Protein AF-A0AAE1REX8-F1 (afdb_monomer_lite)

Foldseek 3Di:
DDQLEPAPAPDQWDWDWFQDPVPRDIDTDTDGDALCVVVVSQVVSPPPHDYDYDYPDDPCCNVPVHHNDDDDPVNGHDCLLVVLLVVLVVDQDDDPVCVVVVQADPVRHGDPLSNQLNVDPDRSVVSSVVVVVVD

Organism: NCBI:txid243964

Secondary structure (DSSP, 8-state):
---------B-SEEEEEEE-TTT--EEEEEEEPPHHHHHHHHHHTTSSS-----BSS-HHHHHHSS-SSPPPGGGTS--HHHHHHHHHTT-----STGGGGTSB-TTSPBPHHHHHHTTSSS-HHHHHHHHHHT-

pLDDT: mean 77.67, std 11.05, range [42.94, 90.56]

InterPro domains:
  IPR027417 P-loop containing nucleoside triphosphate hydrolase [G3DSA:3.40.50.300] (10-68)
  IPR027417 P-loop containing nucleoside triphosphate hydrolase [SSF52540] (24-134)
  IPR048333 Helicase associated domain (HA2), winged-helix domain [PF04408] (99-122)

Sequence (135 aa):
MGLNMLLIQDFLRYVTLATLPRTGMESLLVAPISKASANQRAGRSGRTGPGKCFRLYTAYNYMNGLDYNTVPEIQRTNLANVVLSLKSLGIHDLLKLIFALSALNKLGELTKVGRRMAEFPLDPMLSKMIVASDK

Structure (mmCIF, N/CA/C/O backbone):
data_AF-A0AAE1REX8-F1
#
_entry.id   AF-A0AAE1REX8-F1
#
loop_
_atom_site.group_PDB
_atom_site.id
_atom_site.type_symbol
_atom_site.label_atom_id
_atom_site.label_alt_id
_atom_site.label_comp_id
_atom_site.label_asym_id
_atom_site.label_entity_id
_atom_site.label_seq_id
_atom_site.pdbx_PDB_ins_code
_atom_site.Cartn_x
_atom_site.Cartn_y
_atom_site.Cartn_z
_atom_site.occupancy
_atom_site.B_iso_or_equiv
_atom_site.auth_seq_id
_atom_site.auth_comp_id
_atom_site.auth_asym_id
_atom_site.auth_atom_id
_atom_site.pdbx_PDB_model_num
ATOM 1 N N . MET A 1 1 ? -2.404 2.754 -41.669 1.00 42.94 1 MET A N 1
ATOM 2 C CA . MET A 1 1 ? -1.709 1.841 -40.732 1.00 42.94 1 MET A CA 1
ATOM 3 C C . MET A 1 1 ? -1.221 2.662 -39.551 1.00 42.94 1 MET A C 1
ATOM 5 O O . MET A 1 1 ? -0.218 3.352 -39.673 1.00 42.94 1 MET A O 1
ATOM 9 N N . GLY A 1 2 ? -1.994 2.697 -38.464 1.00 49.28 2 GLY A N 1
ATOM 10 C CA . GLY A 1 2 ? -1.657 3.494 -37.286 1.00 49.28 2 GLY A CA 1
ATOM 11 C C . GLY A 1 2 ? -0.439 2.910 -36.578 1.00 49.28 2 GLY A C 1
ATOM 12 O O . GLY A 1 2 ? -0.461 1.755 -36.161 1.00 49.28 2 GLY A O 1
ATOM 13 N N . LEU A 1 3 ? 0.628 3.698 -36.462 1.00 46.81 3 LEU A N 1
ATOM 14 C CA . LEU A 1 3 ? 1.722 3.422 -35.538 1.00 46.81 3 LEU A CA 1
ATOM 15 C C . LEU A 1 3 ? 1.137 3.432 -34.120 1.00 46.81 3 LEU A C 1
ATOM 17 O O . LEU A 1 3 ? 0.935 4.495 -33.539 1.00 46.81 3 LEU A O 1
ATOM 21 N N . ASN A 1 4 ? 0.860 2.252 -33.564 1.00 52.62 4 ASN A N 1
ATOM 22 C CA . ASN A 1 4 ? 0.530 2.078 -32.149 1.00 52.62 4 ASN A CA 1
ATOM 23 C C . ASN A 1 4 ? 1.810 2.282 -31.322 1.00 52.62 4 ASN A C 1
ATOM 25 O O . ASN A 1 4 ? 2.400 1.347 -30.786 1.00 52.62 4 ASN A O 1
ATOM 29 N N . MET A 1 5 ? 2.308 3.516 -31.296 1.00 50.62 5 MET A N 1
ATOM 30 C CA . MET A 1 5 ? 3.457 3.910 -30.499 1.00 50.62 5 MET A CA 1
ATOM 31 C C . MET A 1 5 ? 2.949 4.315 -29.122 1.00 50.62 5 MET A C 1
ATOM 33 O O . MET A 1 5 ? 2.509 5.444 -28.916 1.00 50.62 5 MET A O 1
ATOM 37 N N . LEU A 1 6 ? 3.005 3.392 -28.164 1.00 53.75 6 LEU A N 1
ATOM 38 C CA . LEU A 1 6 ? 2.817 3.757 -26.769 1.00 53.75 6 LEU A CA 1
ATOM 39 C C . LEU A 1 6 ? 4.113 4.426 -26.292 1.00 53.75 6 LEU A C 1
ATOM 41 O O . LEU A 1 6 ? 5.063 3.765 -25.871 1.00 53.75 6 LEU A O 1
ATOM 45 N N . LEU A 1 7 ? 4.168 5.752 -26.412 1.00 47.62 7 LEU A N 1
ATOM 46 C CA . LEU A 1 7 ? 5.223 6.578 -25.833 1.00 47.62 7 LEU A CA 1
ATOM 47 C C . LEU A 1 7 ? 4.987 6.622 -24.317 1.00 47.62 7 LEU A C 1
ATOM 49 O O . LEU A 1 7 ? 4.528 7.616 -23.763 1.00 47.62 7 LEU A O 1
ATOM 53 N N . ILE A 1 8 ? 5.227 5.498 -23.634 1.00 51.62 8 ILE A N 1
ATOM 54 C CA . ILE A 1 8 ? 5.321 5.519 -22.181 1.00 51.62 8 ILE A CA 1
ATOM 55 C C . ILE A 1 8 ? 6.648 6.192 -21.890 1.00 51.62 8 ILE A C 1
ATOM 57 O O . ILE A 1 8 ? 7.709 5.579 -21.968 1.00 51.62 8 ILE A O 1
ATOM 61 N N . GLN A 1 9 ? 6.584 7.479 -21.587 1.00 51.06 9 GLN A N 1
ATOM 62 C CA . GLN A 1 9 ? 7.665 8.168 -20.921 1.00 51.06 9 GLN A CA 1
ATOM 63 C C . GLN A 1 9 ? 7.760 7.554 -19.520 1.00 51.06 9 GLN A C 1
ATOM 65 O O . GLN A 1 9 ? 7.140 8.035 -18.575 1.00 51.06 9 GLN A O 1
ATOM 70 N N . ASP A 1 10 ? 8.432 6.402 -19.417 1.00 55.06 10 ASP A N 1
ATOM 71 C CA . ASP A 1 10 ? 8.627 5.672 -18.168 1.00 55.06 10 ASP A CA 1
ATOM 72 C C . ASP A 1 10 ? 9.566 6.498 -17.289 1.00 55.06 10 ASP A C 1
ATOM 74 O O . ASP A 1 10 ? 10.769 6.249 -17.189 1.00 55.06 10 ASP A O 1
ATOM 78 N N . PHE A 1 11 ? 9.003 7.520 -16.647 1.00 58.00 11 PHE A N 1
ATOM 79 C CA . PHE A 1 11 ? 9.592 8.069 -15.448 1.00 58.00 11 PHE A CA 1
ATOM 80 C C . PHE A 1 11 ? 9.755 6.899 -14.482 1.00 58.00 11 PHE A C 1
ATOM 82 O O . PHE A 1 11 ? 8.803 6.166 -14.206 1.00 58.00 11 PHE A O 1
ATOM 89 N N . LEU A 1 12 ? 10.971 6.732 -13.957 1.00 61.44 12 LEU A N 1
ATOM 90 C CA . LEU A 1 12 ? 11.332 5.689 -12.989 1.00 61.44 12 LEU A CA 1
ATOM 91 C C . LEU A 1 12 ? 10.465 5.703 -11.729 1.00 61.44 12 LEU A C 1
ATOM 93 O O . LEU A 1 12 ? 10.645 4.860 -10.870 1.00 61.44 12 LEU A O 1
ATOM 97 N N . ARG A 1 13 ? 9.573 6.675 -11.584 1.00 71.38 13 ARG A N 1
ATOM 98 C CA . ARG A 1 13 ? 8.885 7.034 -10.366 1.00 71.38 13 ARG A CA 1
ATOM 99 C C . ARG A 1 13 ? 7.404 6.689 -10.498 1.00 71.38 13 ARG A C 1
ATOM 101 O O . ARG A 1 13 ? 6.755 7.108 -11.453 1.00 71.38 13 ARG A O 1
ATOM 108 N N . TYR A 1 14 ? 6.870 5.941 -9.540 1.00 74.06 14 TYR A N 1
ATOM 109 C CA . TYR A 1 14 ? 5.430 5.806 -9.333 1.00 74.06 14 TYR A CA 1
ATOM 110 C C . TYR A 1 14 ? 5.048 6.441 -7.999 1.00 74.06 14 TYR A C 1
ATOM 112 O O . TYR A 1 14 ? 5.853 6.490 -7.065 1.00 74.06 14 TYR A O 1
ATOM 120 N N . VAL A 1 15 ? 3.825 6.960 -7.931 1.00 77.31 15 VAL A N 1
ATOM 121 C CA . VAL A 1 15 ? 3.251 7.439 -6.675 1.00 77.31 15 VAL A CA 1
ATOM 122 C C . VAL A 1 15 ? 2.738 6.220 -5.920 1.00 77.31 15 VAL A C 1
ATOM 124 O O . VAL A 1 15 ? 1.941 5.451 -6.457 1.00 77.31 15 VAL A O 1
ATOM 127 N N . THR A 1 16 ? 3.221 6.028 -4.698 1.00 76.38 16 THR A N 1
ATOM 128 C CA . THR A 1 16 ? 2.779 4.962 -3.799 1.00 76.38 16 THR A CA 1
ATOM 129 C C . THR A 1 16 ? 2.322 5.550 -2.480 1.00 76.38 16 THR A C 1
ATOM 131 O O . THR A 1 16 ? 2.910 6.510 -1.984 1.00 76.38 16 THR A O 1
ATOM 134 N N . LEU A 1 17 ? 1.307 4.933 -1.884 1.00 80.50 17 LEU A N 1
ATOM 135 C CA . LEU A 1 17 ? 0.996 5.145 -0.479 1.00 80.50 17 LEU A CA 1
ATOM 136 C C . LEU A 1 17 ? 2.012 4.389 0.380 1.00 80.50 17 LEU A C 1
ATOM 138 O O . LEU A 1 17 ? 2.377 3.248 0.068 1.00 80.50 17 LEU A O 1
ATOM 142 N N . ALA A 1 18 ? 2.488 5.051 1.429 1.00 80.56 18 ALA A N 1
ATOM 143 C CA . ALA A 1 18 ? 3.342 4.467 2.449 1.00 80.56 18 ALA A CA 1
ATOM 144 C C . ALA A 1 18 ? 2.980 5.037 3.825 1.00 80.56 18 ALA A C 1
ATOM 146 O O . ALA A 1 18 ? 2.861 6.253 3.994 1.00 80.56 18 ALA A O 1
ATOM 147 N N . THR A 1 19 ? 2.829 4.162 4.815 1.00 77.62 19 THR A N 1
ATOM 148 C CA . THR A 1 19 ? 2.611 4.542 6.212 1.00 77.62 19 THR A CA 1
ATOM 149 C C . THR A 1 19 ? 3.943 4.824 6.902 1.00 77.62 19 THR A C 1
ATOM 151 O O . THR A 1 19 ? 4.855 3.995 6.888 1.00 77.62 19 THR A O 1
ATOM 154 N N . LEU A 1 20 ? 4.067 5.982 7.553 1.00 78.19 20 LEU A N 1
ATOM 155 C CA . LEU A 1 20 ? 5.226 6.275 8.394 1.00 78.19 20 LEU A CA 1
ATOM 156 C C . LEU A 1 20 ? 5.126 5.465 9.699 1.00 78.19 20 LEU A C 1
ATOM 158 O O . LEU A 1 20 ? 4.186 5.679 10.464 1.00 78.19 20 LEU A O 1
ATOM 162 N N . PRO A 1 21 ? 6.105 4.605 10.042 1.00 71.50 21 PRO A N 1
ATOM 163 C CA . PRO A 1 21 ? 6.018 3.737 11.223 1.00 71.50 21 PRO A CA 1
ATOM 164 C C . PRO A 1 21 ? 6.015 4.516 12.545 1.00 71.50 21 PRO A C 1
ATOM 166 O O . PRO A 1 21 ? 5.572 4.010 13.569 1.00 71.50 21 PRO A O 1
ATOM 169 N N . ARG A 1 22 ? 6.515 5.758 12.529 1.00 74.31 22 ARG A N 1
ATOM 170 C CA . ARG A 1 22 ? 6.600 6.633 13.707 1.00 74.31 22 ARG A CA 1
ATOM 171 C C . ARG A 1 22 ? 5.287 7.347 14.016 1.00 74.31 22 ARG A C 1
ATOM 173 O O . ARG A 1 22 ? 5.003 7.573 15.184 1.00 74.31 22 ARG A O 1
ATOM 180 N N . THR A 1 23 ? 4.522 7.725 12.994 1.00 73.69 23 THR A N 1
ATOM 181 C CA . THR A 1 23 ? 3.290 8.519 13.153 1.00 73.69 23 THR A CA 1
ATOM 182 C C . THR A 1 23 ? 2.027 7.729 12.827 1.00 73.69 23 THR A C 1
ATOM 184 O O . THR A 1 23 ? 0.937 8.185 13.148 1.00 73.69 23 THR A O 1
ATOM 187 N N . GLY A 1 24 ? 2.147 6.563 12.182 1.00 72.19 24 GLY A N 1
ATOM 188 C CA . GLY A 1 24 ? 1.008 5.784 11.691 1.00 72.19 24 GLY A CA 1
ATOM 189 C C . GLY A 1 24 ? 0.229 6.476 10.568 1.00 72.19 24 GLY A C 1
ATOM 190 O O . GLY A 1 24 ? -0.833 5.997 10.186 1.00 72.19 24 GLY A O 1
ATOM 191 N N . MET A 1 25 ? 0.736 7.598 10.047 1.00 76.69 25 MET A N 1
ATOM 192 C CA . MET A 1 25 ? 0.072 8.382 9.009 1.00 76.69 25 MET A CA 1
ATOM 193 C C . MET A 1 25 ? 0.483 7.898 7.624 1.00 76.69 25 MET A C 1
ATOM 195 O O . MET A 1 25 ? 1.653 7.586 7.384 1.00 76.69 25 MET A O 1
ATOM 199 N N . GLU A 1 26 ? -0.480 7.873 6.709 1.00 79.75 26 GLU A N 1
ATOM 200 C CA . GLU A 1 26 ? -0.251 7.563 5.303 1.00 79.75 26 GLU A CA 1
ATOM 201 C C . GLU A 1 26 ? 0.207 8.811 4.549 1.00 79.75 26 GLU A C 1
ATOM 203 O O . GLU A 1 26 ? -0.337 9.901 4.724 1.00 79.75 26 GLU A O 1
ATOM 208 N N . SER A 1 27 ? 1.226 8.652 3.709 1.00 83.75 27 SER A N 1
ATOM 209 C CA . SER A 1 27 ? 1.738 9.710 2.847 1.00 83.75 27 SER A CA 1
ATOM 210 C C . SER A 1 27 ? 1.955 9.189 1.431 1.00 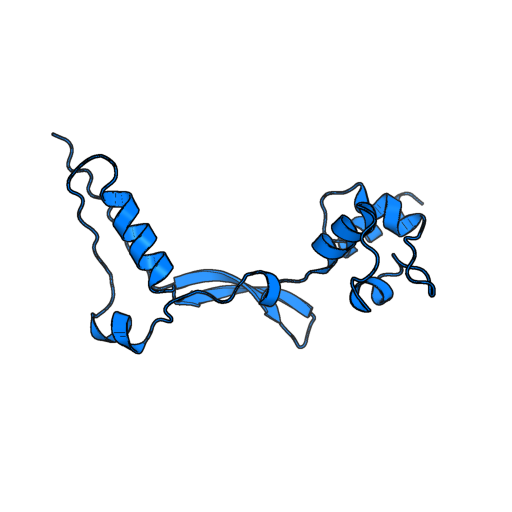83.75 27 SER A C 1
ATOM 212 O O . SER A 1 27 ? 2.305 8.025 1.219 1.00 83.75 27 SER A O 1
ATOM 214 N N . LEU A 1 28 ? 1.743 10.070 0.456 1.00 84.56 28 LEU A N 1
ATOM 215 C CA . LEU A 1 28 ? 2.016 9.806 -0.950 1.00 84.56 28 LEU A CA 1
ATOM 216 C C . LEU A 1 28 ? 3.499 10.063 -1.209 1.00 84.56 28 LEU A C 1
ATOM 218 O O . LEU A 1 28 ? 3.956 11.206 -1.221 1.00 84.56 28 LEU A O 1
ATOM 222 N N . LEU A 1 29 ? 4.252 8.988 -1.421 1.00 84.25 29 LEU A N 1
ATOM 223 C CA . LEU A 1 29 ? 5.677 9.047 -1.714 1.00 84.25 29 LEU A CA 1
ATOM 224 C C . LEU A 1 29 ? 5.946 8.675 -3.166 1.00 84.25 29 LEU A C 1
ATOM 226 O O . LEU A 1 29 ? 5.259 7.860 -3.781 1.00 84.25 29 LEU A O 1
ATOM 230 N N . VAL A 1 30 ? 6.999 9.274 -3.708 1.00 84.00 30 VAL A N 1
ATOM 231 C CA . VAL A 1 30 ? 7.460 8.999 -5.062 1.00 84.00 30 VAL A CA 1
ATOM 232 C C . VAL A 1 30 ? 8.586 7.968 -4.993 1.00 84.00 30 VAL A C 1
ATOM 234 O O . VAL A 1 30 ? 9.696 8.295 -4.573 1.00 84.00 30 VAL A O 1
ATOM 237 N N . ALA A 1 31 ? 8.300 6.732 -5.407 1.00 84.19 31 ALA A N 1
ATOM 238 C CA . ALA A 1 31 ? 9.196 5.578 -5.282 1.00 84.19 31 ALA A CA 1
ATOM 239 C C . ALA A 1 31 ? 9.615 5.007 -6.653 1.00 84.19 31 ALA A C 1
ATOM 241 O O . ALA A 1 31 ? 8.883 5.183 -7.633 1.00 84.19 31 ALA A O 1
ATOM 242 N N . PRO A 1 32 ? 10.775 4.327 -6.756 1.00 85.75 32 PRO A N 1
ATOM 243 C CA . PRO A 1 32 ? 11.226 3.721 -8.006 1.00 85.75 32 PRO A CA 1
ATOM 244 C C . PRO A 1 32 ? 10.376 2.505 -8.419 1.00 85.75 32 PRO A C 1
ATOM 24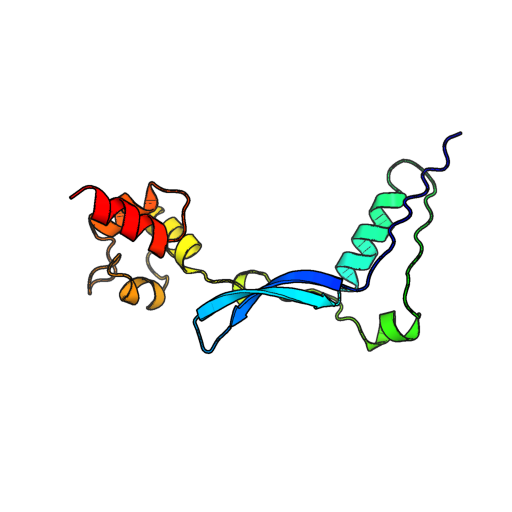6 O O . PRO A 1 32 ? 10.061 1.668 -7.579 1.00 85.75 32 PRO A O 1
ATOM 249 N N . ILE A 1 33 ? 10.016 2.376 -9.702 1.00 87.62 33 ILE A N 1
ATOM 250 C CA . ILE A 1 33 ? 9.223 1.242 -10.221 1.00 87.62 33 ILE A CA 1
ATOM 251 C C . ILE A 1 33 ? 9.974 -0.093 -10.118 1.00 87.62 33 ILE A C 1
ATOM 253 O O . ILE A 1 33 ? 11.195 -0.141 -10.198 1.00 87.62 33 ILE A O 1
ATOM 257 N N . SER A 1 34 ? 9.244 -1.205 -10.028 1.00 90.25 34 SER A N 1
ATOM 258 C CA . SER A 1 34 ? 9.851 -2.535 -10.142 1.00 90.25 34 SER A CA 1
ATOM 259 C C . SER A 1 34 ? 10.069 -2.953 -11.600 1.00 90.25 34 SER A C 1
ATOM 261 O O . SER A 1 34 ? 9.374 -2.489 -12.514 1.00 90.25 34 SER A O 1
ATOM 263 N N . LYS A 1 35 ? 10.981 -3.906 -11.823 1.00 90.12 35 LYS A N 1
ATOM 264 C CA . LYS A 1 35 ? 11.201 -4.532 -13.140 1.00 90.12 35 LYS A CA 1
ATOM 265 C C . LYS A 1 35 ? 9.922 -5.185 -13.668 1.00 90.12 35 LYS A C 1
ATOM 267 O O . LYS A 1 35 ? 9.614 -5.049 -14.851 1.00 90.12 35 LYS A O 1
ATOM 272 N N . ALA A 1 36 ? 9.148 -5.843 -12.801 1.00 89.81 36 ALA A N 1
ATOM 273 C CA . ALA A 1 36 ? 7.866 -6.437 -13.172 1.00 89.81 36 ALA A CA 1
ATOM 274 C C . ALA A 1 36 ? 6.878 -5.385 -13.708 1.00 89.81 36 ALA A C 1
ATOM 276 O O . ALA A 1 36 ? 6.277 -5.589 -14.762 1.00 89.81 36 ALA A O 1
ATOM 277 N N . SER A 1 37 ? 6.765 -4.228 -13.045 1.00 88.19 37 SER A N 1
ATOM 278 C CA . SER A 1 37 ? 5.900 -3.127 -13.496 1.00 88.19 37 SER A CA 1
ATOM 279 C C . SER A 1 37 ? 6.369 -2.547 -14.835 1.00 88.19 37 SER A C 1
ATOM 281 O O . SER A 1 37 ? 5.566 -2.377 -15.753 1.00 88.19 37 SER A O 1
ATOM 283 N N . ALA A 1 38 ? 7.680 -2.337 -14.998 1.00 86.06 38 ALA A N 1
ATOM 284 C CA . ALA A 1 38 ? 8.266 -1.884 -16.261 1.00 86.06 38 ALA A CA 1
ATOM 285 C C . ALA A 1 38 ? 7.973 -2.853 -17.425 1.00 86.06 38 ALA A C 1
ATOM 287 O O . ALA A 1 38 ? 7.644 -2.428 -18.533 1.00 86.06 38 ALA A O 1
ATOM 288 N N . ASN A 1 39 ? 8.043 -4.164 -17.179 1.00 88.56 39 ASN A N 1
ATOM 289 C CA . ASN A 1 39 ? 7.728 -5.177 -18.188 1.00 88.56 39 ASN A CA 1
ATOM 290 C C . ASN A 1 39 ? 6.230 -5.224 -18.518 1.00 88.56 39 ASN A C 1
ATOM 292 O O . ASN A 1 39 ? 5.875 -5.343 -19.689 1.00 88.56 39 ASN A O 1
ATOM 296 N N . GLN A 1 40 ? 5.347 -5.058 -17.528 1.00 87.62 40 GLN A N 1
ATOM 297 C CA . GLN A 1 40 ? 3.905 -4.949 -17.772 1.00 87.62 40 GLN A CA 1
ATOM 298 C C . GLN A 1 40 ? 3.569 -3.733 -18.639 1.00 87.62 40 GLN A C 1
ATOM 300 O O . GLN A 1 40 ? 2.772 -3.841 -19.568 1.00 87.62 40 GLN A O 1
ATOM 305 N N . ARG A 1 41 ? 4.194 -2.582 -18.365 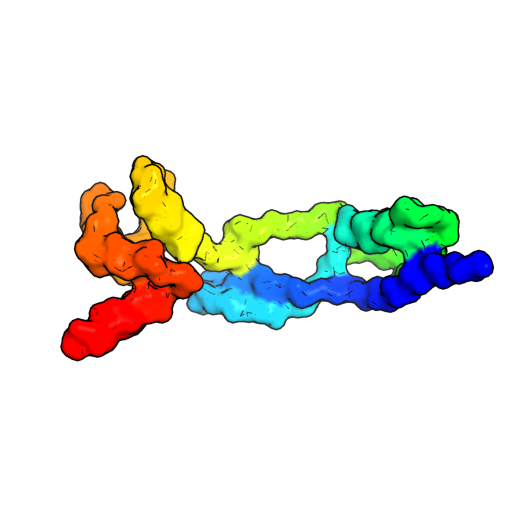1.00 84.44 41 ARG A N 1
ATOM 306 C CA . ARG A 1 41 ? 4.042 -1.354 -19.158 1.00 84.44 41 ARG A CA 1
ATOM 307 C C . ARG A 1 41 ? 4.506 -1.549 -20.598 1.00 84.44 41 ARG A C 1
ATOM 309 O O . ARG A 1 41 ? 3.742 -1.256 -21.515 1.00 84.44 41 ARG A O 1
ATOM 316 N N . ALA A 1 42 ? 5.682 -2.144 -20.794 1.00 83.62 42 ALA A N 1
ATOM 317 C CA . ALA A 1 42 ? 6.171 -2.507 -22.123 1.00 83.62 42 ALA A CA 1
ATOM 318 C C . ALA A 1 42 ? 5.205 -3.462 -22.854 1.00 83.62 42 ALA A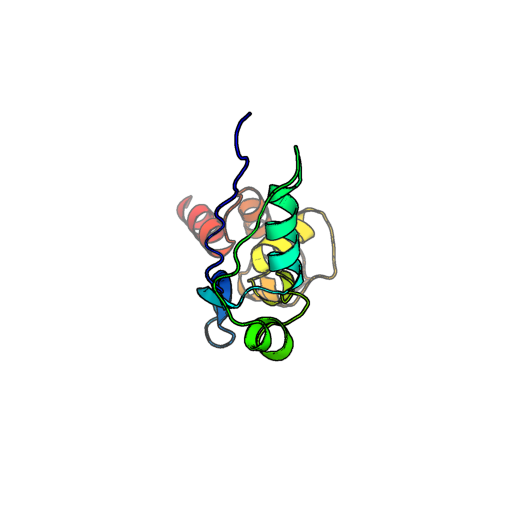 C 1
ATOM 320 O O . ALA A 1 42 ? 4.908 -3.260 -24.032 1.00 83.62 42 ALA A O 1
ATOM 321 N N . GLY A 1 43 ? 4.638 -4.441 -22.141 1.00 83.12 43 GLY A N 1
ATOM 322 C CA . GLY A 1 43 ? 3.657 -5.389 -22.677 1.00 83.12 43 GLY A CA 1
ATOM 323 C C . GLY A 1 43 ? 2.339 -4.751 -23.136 1.00 83.12 43 GLY A C 1
ATOM 324 O O . GLY A 1 43 ? 1.680 -5.288 -24.025 1.00 83.12 43 GLY A O 1
ATOM 325 N N . ARG A 1 44 ? 1.958 -3.574 -22.610 1.00 82.06 44 ARG A N 1
ATOM 326 C CA . ARG A 1 44 ? 0.735 -2.866 -23.044 1.00 82.06 44 ARG A CA 1
ATOM 327 C C . ARG A 1 44 ? 0.810 -2.357 -24.484 1.00 82.06 44 ARG A C 1
ATOM 329 O O . ARG A 1 44 ? -0.231 -2.242 -25.122 1.00 82.06 44 ARG A O 1
ATOM 336 N N . SER A 1 45 ? 2.012 -2.093 -24.997 1.00 73.06 45 SER A N 1
ATOM 337 C CA . SER A 1 45 ? 2.236 -1.610 -26.369 1.00 73.06 45 SER A CA 1
ATOM 338 C C . SER A 1 45 ? 1.995 -2.706 -27.425 1.00 73.06 45 SER A C 1
ATOM 340 O O . SER A 1 45 ? 1.630 -2.412 -28.557 1.00 73.06 45 SER A O 1
ATOM 342 N N . GLY A 1 46 ? 2.130 -3.985 -27.052 1.00 76.12 46 GLY A N 1
ATOM 343 C CA . GLY A 1 46 ? 2.057 -5.127 -27.975 1.00 76.12 46 GLY A CA 1
ATOM 344 C C . GLY A 1 46 ? 0.681 -5.786 -28.135 1.00 76.12 46 GLY A C 1
ATOM 345 O O . GLY A 1 46 ? 0.613 -6.892 -28.657 1.00 76.12 46 GLY A O 1
ATOM 346 N N . ARG A 1 47 ? -0.416 -5.175 -27.660 1.00 79.12 47 ARG A N 1
ATOM 347 C CA . ARG A 1 47 ? -1.733 -5.855 -27.596 1.00 79.12 47 ARG A CA 1
ATOM 348 C C . ARG A 1 47 ? -2.415 -6.047 -28.953 1.00 79.12 47 ARG A C 1
ATOM 350 O O . ARG A 1 47 ? -3.162 -7.004 -29.110 1.00 79.12 47 ARG A O 1
ATOM 357 N N . THR A 1 48 ? -2.168 -5.150 -29.906 1.00 80.38 48 THR A N 1
ATOM 358 C CA . THR A 1 48 ? -2.873 -5.121 -31.206 1.00 80.38 48 THR A CA 1
ATOM 359 C C . THR A 1 48 ? -1.924 -5.304 -32.395 1.00 80.38 48 THR A C 1
ATOM 361 O O . THR A 1 48 ? -2.363 -5.553 -33.511 1.00 80.38 48 THR A O 1
ATOM 364 N N . GLY A 1 49 ? -0.614 -5.177 -32.184 1.00 79.62 49 GLY A N 1
ATOM 365 C CA . GLY A 1 49 ? 0.401 -5.259 -33.233 1.00 79.62 49 GLY A CA 1
ATOM 366 C C . GLY A 1 49 ? 1.802 -4.966 -32.686 1.00 79.62 49 GLY A C 1
ATOM 367 O O . GLY A 1 49 ? 1.950 -4.773 -31.477 1.00 79.62 49 GLY A O 1
ATOM 368 N N . PRO A 1 50 ? 2.837 -4.927 -33.545 1.00 81.25 50 PRO A N 1
ATOM 369 C CA . PRO A 1 50 ? 4.202 -4.636 -33.118 1.00 81.25 50 PRO A CA 1
ATOM 370 C C . PRO A 1 50 ? 4.299 -3.219 -32.534 1.00 81.25 50 PRO A C 1
ATOM 372 O O . PRO A 1 50 ? 4.183 -2.223 -33.249 1.00 81.25 50 PRO A O 1
ATOM 375 N N . GLY A 1 51 ? 4.510 -3.143 -31.220 1.00 78.62 51 GLY A N 1
ATOM 376 C CA . GLY A 1 51 ? 4.687 -1.903 -30.468 1.00 78.62 51 GLY A CA 1
ATOM 377 C C . GLY A 1 51 ? 6.151 -1.654 -30.105 1.00 78.62 51 GLY A C 1
ATOM 378 O O . GLY A 1 51 ? 6.955 -2.581 -30.009 1.00 78.62 51 GLY A O 1
ATOM 379 N N . LYS A 1 52 ? 6.508 -0.387 -29.874 1.00 80.88 52 LYS A N 1
ATOM 380 C CA . LYS A 1 52 ? 7.810 0.018 -29.316 1.00 80.88 52 LYS A CA 1
ATOM 381 C C . LYS A 1 52 ? 7.599 0.610 -27.923 1.00 80.88 52 LYS A C 1
ATOM 383 O O . LYS A 1 52 ? 6.559 1.212 -27.665 1.00 80.88 52 LYS A O 1
ATOM 388 N N . CYS A 1 53 ? 8.572 0.424 -27.036 1.00 79.38 53 CYS A N 1
ATOM 389 C CA . CYS A 1 53 ? 8.577 0.976 -25.683 1.00 79.38 53 CYS A CA 1
ATOM 390 C C . CYS A 1 53 ? 9.934 1.635 -25.432 1.00 79.38 53 CYS A C 1
ATOM 392 O O . CYS A 1 53 ? 10.967 0.976 -25.550 1.00 79.38 53 CYS A O 1
ATOM 394 N N . PHE A 1 54 ? 9.932 2.918 -25.075 1.00 81.50 54 PHE A N 1
ATOM 395 C CA . PHE A 1 54 ? 11.149 3.673 -24.791 1.00 81.50 54 PHE A CA 1
ATOM 396 C C . PHE A 1 54 ? 11.317 3.833 -23.283 1.00 81.50 54 PHE A C 1
ATOM 398 O O . PHE A 1 54 ? 10.452 4.376 -22.607 1.00 81.50 54 PHE A O 1
ATOM 405 N N . ARG A 1 55 ? 12.438 3.352 -22.747 1.00 82.06 55 ARG A N 1
ATOM 406 C CA . ARG A 1 55 ? 12.762 3.440 -21.319 1.00 82.06 55 ARG A CA 1
ATOM 407 C C . ARG A 1 55 ? 13.671 4.644 -21.092 1.00 82.06 55 ARG A C 1
ATOM 409 O O . ARG A 1 55 ? 14.764 4.682 -21.648 1.00 82.06 55 ARG A O 1
ATOM 416 N N . LEU A 1 56 ? 13.253 5.609 -20.272 1.00 83.94 56 LEU A N 1
ATOM 417 C CA . LEU A 1 56 ? 14.049 6.807 -19.960 1.00 83.94 56 LEU A CA 1
ATOM 418 C C . LEU A 1 56 ? 15.077 6.572 -18.838 1.00 83.94 56 LEU A C 1
ATOM 420 O O . LEU A 1 56 ? 15.227 7.377 -17.921 1.00 83.94 56 LEU A O 1
ATOM 424 N N . TYR A 1 57 ? 15.769 5.437 -18.877 1.00 83.38 57 TYR A N 1
ATOM 425 C CA . TYR A 1 57 ? 16.797 5.071 -17.908 1.00 83.38 57 TYR A CA 1
ATOM 426 C C . TYR A 1 57 ? 17.827 4.140 -18.542 1.00 83.38 57 TYR A C 1
ATOM 428 O O . TYR A 1 57 ? 17.543 3.437 -19.510 1.00 83.38 57 TYR A O 1
ATOM 436 N N . THR A 1 58 ? 19.041 4.127 -17.991 1.00 89.06 58 THR A N 1
ATOM 437 C CA . THR A 1 58 ? 20.131 3.297 -18.513 1.00 89.06 58 THR A CA 1
ATOM 438 C C . THR A 1 58 ? 19.889 1.812 -18.235 1.00 89.06 58 THR A C 1
ATOM 440 O O . THR A 1 58 ? 19.256 1.439 -17.243 1.00 89.06 58 THR A O 1
ATOM 443 N N . ALA A 1 59 ? 20.447 0.942 -19.083 1.00 87.06 59 ALA A N 1
ATOM 444 C CA . ALA A 1 59 ? 20.420 -0.506 -18.864 1.00 87.06 59 ALA A CA 1
ATOM 445 C C . ALA A 1 59 ? 21.064 -0.896 -17.520 1.00 87.06 59 ALA A C 1
ATOM 447 O O . ALA A 1 59 ? 20.568 -1.785 -16.831 1.00 87.06 59 ALA A O 1
ATOM 448 N N . TYR A 1 60 ? 22.103 -0.165 -17.101 1.00 89.44 60 TYR A N 1
ATOM 449 C CA . TYR A 1 60 ? 22.720 -0.322 -15.785 1.00 89.44 60 TYR A CA 1
ATOM 450 C C . TYR A 1 60 ? 21.715 -0.094 -14.650 1.00 89.44 60 TYR A C 1
ATOM 452 O O . TYR A 1 60 ? 21.577 -0.940 -13.768 1.00 89.44 60 TYR A O 1
ATOM 460 N N . ASN A 1 61 ? 20.962 1.013 -14.693 1.00 87.62 61 ASN A N 1
ATOM 461 C CA . ASN A 1 61 ? 19.969 1.312 -13.665 1.00 87.62 61 ASN A CA 1
ATOM 462 C C . ASN A 1 61 ? 18.823 0.289 -13.660 1.00 87.62 61 ASN A C 1
ATOM 464 O O . ASN A 1 61 ? 18.320 -0.070 -12.601 1.00 87.62 61 ASN A O 1
ATOM 468 N N . TYR A 1 62 ? 18.449 -0.238 -14.829 1.00 86.50 62 TYR A N 1
ATOM 469 C CA . TYR A 1 62 ? 17.474 -1.324 -14.910 1.00 86.50 62 TYR A CA 1
ATOM 470 C C . TYR A 1 62 ? 17.960 -2.590 -14.203 1.00 86.50 62 TYR A C 1
ATOM 472 O O . TYR A 1 62 ? 17.177 -3.215 -13.500 1.00 86.50 62 TYR A O 1
ATOM 480 N N . MET A 1 63 ? 19.226 -2.983 -14.374 1.00 88.19 63 MET A N 1
ATOM 481 C CA . MET A 1 63 ? 19.746 -4.217 -13.778 1.00 88.19 63 MET A CA 1
ATOM 482 C C . MET A 1 63 ? 20.043 -4.070 -12.283 1.00 88.19 63 MET A C 1
ATOM 484 O O . MET A 1 63 ? 19.637 -4.947 -11.519 1.00 88.19 63 MET A O 1
ATOM 488 N N . ASN A 1 64 ? 20.661 -2.957 -11.878 1.00 88.62 64 ASN A N 1
ATOM 489 C CA . ASN A 1 64 ? 21.215 -2.776 -10.533 1.00 88.62 64 ASN A CA 1
ATOM 490 C C . ASN A 1 64 ? 20.378 -1.874 -9.613 1.00 88.62 64 ASN A C 1
ATOM 492 O O . ASN A 1 64 ? 20.492 -1.991 -8.400 1.00 88.62 64 ASN A O 1
ATOM 496 N N . GLY A 1 65 ? 19.560 -0.972 -10.164 1.00 84.31 65 GLY A N 1
ATOM 497 C CA . GLY A 1 65 ? 18.827 0.040 -9.389 1.00 84.31 65 GLY A CA 1
ATOM 498 C C . GLY A 1 65 ? 17.356 -0.281 -9.118 1.00 84.31 65 GLY A C 1
ATOM 499 O O . GLY A 1 65 ? 16.728 0.414 -8.324 1.00 84.31 65 GLY A O 1
ATOM 500 N N . LEU A 1 66 ? 16.791 -1.302 -9.775 1.00 85.62 66 LEU A N 1
ATOM 501 C CA . LEU A 1 66 ? 15.380 -1.671 -9.634 1.00 85.62 66 LEU A CA 1
ATOM 502 C C . LEU A 1 66 ? 15.219 -3.081 -9.067 1.00 85.62 66 LEU A C 1
ATOM 504 O O . LEU A 1 66 ? 15.785 -4.056 -9.583 1.00 85.62 66 LEU A O 1
ATOM 508 N N . ASP A 1 67 ? 14.351 -3.189 -8.068 1.00 90.56 67 ASP A N 1
ATOM 509 C CA . ASP A 1 67 ? 13.882 -4.465 -7.546 1.00 90.56 67 ASP A CA 1
ATOM 510 C C . ASP A 1 67 ? 13.018 -5.198 -8.571 1.00 90.56 67 ASP A C 1
ATOM 512 O O . ASP A 1 67 ? 12.351 -4.597 -9.423 1.00 90.56 67 ASP A O 1
ATOM 516 N N . TYR A 1 68 ? 13.008 -6.529 -8.495 1.00 89.69 68 TYR A N 1
ATOM 517 C CA . TYR A 1 68 ? 12.193 -7.327 -9.406 1.00 89.69 68 TYR A CA 1
ATOM 518 C C . TYR A 1 68 ? 10.692 -7.116 -9.159 1.00 89.69 68 TYR A C 1
ATOM 520 O O . TYR A 1 68 ? 9.946 -6.837 -10.099 1.00 89.69 68 TYR A O 1
ATOM 528 N N . ASN A 1 69 ? 10.276 -7.157 -7.891 1.00 90.56 69 ASN A N 1
ATOM 529 C CA . ASN A 1 69 ? 8.895 -6.984 -7.447 1.00 90.56 69 ASN A CA 1
ATOM 530 C C . ASN A 1 69 ? 8.763 -5.759 -6.540 1.00 90.56 69 ASN A C 1
ATOM 532 O O . ASN A 1 69 ? 9.688 -5.412 -5.813 1.00 90.56 69 ASN A O 1
ATOM 536 N N . THR A 1 70 ? 7.594 -5.117 -6.555 1.00 88.25 70 THR A N 1
ATOM 537 C CA . THR A 1 70 ? 7.255 -4.110 -5.542 1.00 88.25 70 THR A CA 1
ATOM 538 C C . THR A 1 70 ? 6.891 -4.803 -4.235 1.00 88.25 70 THR A C 1
ATOM 540 O O . THR A 1 70 ? 6.232 -5.842 -4.265 1.00 88.25 70 THR A O 1
ATOM 543 N N . VAL A 1 71 ? 7.222 -4.185 -3.098 1.00 87.38 71 VAL A N 1
ATOM 544 C CA . VAL A 1 71 ? 6.703 -4.586 -1.777 1.00 87.38 71 VAL A CA 1
ATOM 545 C C . VAL A 1 71 ? 5.170 -4.740 -1.856 1.00 87.38 71 VAL A C 1
ATOM 547 O O . VAL A 1 71 ? 4.524 -3.980 -2.583 1.00 87.38 71 VAL A O 1
ATOM 550 N N . PRO A 1 72 ? 4.547 -5.730 -1.209 1.00 87.25 72 PRO A N 1
ATOM 551 C CA . PRO A 1 72 ? 3.097 -5.868 -1.259 1.00 87.25 72 PRO A CA 1
ATOM 552 C C . PRO A 1 72 ? 2.409 -4.734 -0.490 1.00 87.25 72 PRO A C 1
ATOM 554 O O . PRO A 1 72 ? 2.929 -4.219 0.499 1.00 87.25 72 PRO A O 1
ATOM 557 N N . GLU A 1 73 ? 1.214 -4.354 -0.936 1.00 82.75 73 GLU A N 1
ATOM 558 C CA . GLU A 1 73 ? 0.446 -3.247 -0.352 1.00 82.75 73 GLU A CA 1
ATOM 559 C C . GLU A 1 73 ? 0.116 -3.469 1.128 1.00 82.75 73 GLU A C 1
ATOM 561 O O . GLU A 1 73 ? 0.234 -2.541 1.920 1.00 82.75 73 GLU A O 1
ATOM 566 N N . ILE A 1 74 ? -0.143 -4.721 1.522 1.00 83.75 74 ILE A N 1
ATOM 567 C CA . ILE A 1 74 ? -0.422 -5.113 2.912 1.00 83.75 74 ILE A CA 1
ATOM 568 C C . ILE A 1 74 ? 0.689 -4.722 3.903 1.00 83.75 74 ILE A C 1
ATOM 570 O O . ILE A 1 74 ? 0.427 -4.559 5.088 1.00 83.75 74 ILE A O 1
ATOM 574 N N . GLN A 1 75 ? 1.932 -4.576 3.432 1.00 81.38 75 GLN A N 1
ATOM 575 C CA . GLN A 1 75 ? 3.072 -4.168 4.259 1.00 81.38 75 GLN A CA 1
ATOM 576 C C . GLN A 1 75 ? 3.302 -2.651 4.255 1.00 81.38 75 GLN A C 1
ATOM 578 O O . GLN A 1 75 ? 4.148 -2.165 5.002 1.00 81.38 75 GLN A O 1
ATOM 583 N N . ARG A 1 76 ? 2.605 -1.901 3.394 1.00 80.94 76 ARG A N 1
ATOM 584 C CA . ARG A 1 76 ? 2.830 -0.464 3.190 1.00 80.94 76 ARG A CA 1
ATOM 585 C C . ARG A 1 76 ? 1.708 0.427 3.701 1.00 80.94 76 ARG A C 1
ATOM 587 O O . ARG A 1 76 ? 1.970 1.615 3.863 1.00 80.94 76 ARG A O 1
ATOM 594 N N . THR A 1 77 ? 0.504 -0.103 3.888 1.00 80.69 77 THR A N 1
ATOM 595 C CA . THR A 1 77 ? -0.691 0.684 4.221 1.00 80.69 77 THR A CA 1
ATOM 596 C C . THR A 1 77 ? -1.237 0.353 5.604 1.00 80.69 77 THR A C 1
ATOM 598 O O . THR A 1 77 ? -0.904 -0.672 6.209 1.00 80.69 77 THR A O 1
ATOM 601 N N . ASN A 1 78 ? -2.100 1.231 6.115 1.00 78.31 78 ASN A N 1
ATOM 602 C CA . ASN A 1 78 ? -2.834 0.972 7.338 1.00 78.31 78 ASN A CA 1
ATOM 603 C C . ASN A 1 78 ? -3.936 -0.070 7.082 1.00 78.31 78 ASN A C 1
ATOM 605 O O . ASN A 1 78 ? -4.826 0.111 6.253 1.00 78.31 78 ASN A O 1
ATOM 609 N N . LEU A 1 79 ? -3.905 -1.168 7.838 1.00 79.56 79 LEU A N 1
ATOM 610 C CA . LEU A 1 79 ? -4.856 -2.271 7.693 1.00 79.56 79 LEU A CA 1
ATOM 611 C C . LEU A 1 79 ? -6.150 -2.074 8.492 1.00 79.56 79 LEU A C 1
ATOM 613 O O . LEU A 1 79 ? -7.021 -2.937 8.435 1.00 79.56 79 LEU A O 1
ATOM 617 N N . ALA A 1 80 ? -6.315 -0.969 9.226 1.00 79.75 80 ALA A N 1
ATOM 618 C CA . ALA A 1 80 ? -7.462 -0.761 10.112 1.00 79.75 80 ALA A CA 1
ATOM 619 C C . ALA A 1 80 ? -8.822 -0.969 9.409 1.00 79.75 80 ALA A C 1
ATOM 621 O O . ALA A 1 80 ? -9.681 -1.674 9.941 1.00 79.75 80 ALA A O 1
ATOM 622 N N . ASN A 1 81 ? -8.985 -0.445 8.190 1.00 80.50 81 ASN A N 1
ATOM 623 C CA . ASN A 1 81 ? -10.188 -0.632 7.365 1.00 80.50 81 ASN A CA 1
ATOM 624 C C . ASN A 1 81 ? -10.441 -2.086 6.962 1.00 80.50 81 ASN A C 1
ATOM 626 O O . ASN A 1 81 ? -11.557 -2.601 7.079 1.00 80.50 81 ASN A O 1
ATOM 630 N N . VAL A 1 82 ? -9.392 -2.755 6.485 1.00 82.25 82 VAL A N 1
ATOM 631 C CA . VAL A 1 82 ? -9.466 -4.147 6.033 1.00 82.25 82 VAL A CA 1
ATOM 632 C C . VAL A 1 82 ? -9.847 -5.041 7.204 1.00 82.25 82 VAL A C 1
ATOM 634 O O . VAL A 1 82 ? -10.723 -5.889 7.084 1.00 82.25 82 VAL A O 1
ATOM 637 N N . VAL A 1 83 ? -9.252 -4.807 8.370 1.00 81.88 83 VAL A N 1
ATOM 638 C CA . VAL A 1 83 ? -9.514 -5.608 9.563 1.00 81.88 83 VAL A CA 1
ATOM 639 C C . VAL A 1 83 ? -10.932 -5.367 10.081 1.00 81.88 83 VAL A C 1
ATOM 641 O O . VAL A 1 83 ? -11.602 -6.325 10.460 1.00 81.88 83 VAL A O 1
ATOM 644 N N . LEU A 1 84 ? -11.433 -4.126 10.058 1.00 79.94 84 LEU A N 1
ATOM 645 C CA . LEU A 1 84 ? -12.820 -3.834 10.439 1.00 79.94 84 LEU A CA 1
ATOM 646 C C . LEU A 1 84 ? -13.818 -4.559 9.520 1.00 79.94 84 LEU A C 1
ATOM 648 O O . LEU A 1 84 ? -14.792 -5.151 9.996 1.00 79.94 84 LEU A O 1
ATOM 652 N N . SER A 1 85 ? -13.533 -4.575 8.218 1.00 83.50 85 SER A N 1
ATOM 653 C CA . SER A 1 85 ? -14.334 -5.293 7.222 1.00 83.50 85 SER A CA 1
ATOM 654 C C . SER A 1 85 ? -14.290 -6.808 7.453 1.00 83.50 85 SER A C 1
ATOM 656 O O . SER A 1 85 ? -15.331 -7.455 7.534 1.00 83.50 85 SER A O 1
ATOM 658 N N . LEU A 1 86 ? -13.099 -7.381 7.660 1.00 82.94 86 LEU A N 1
ATOM 659 C CA . LEU A 1 86 ? -12.920 -8.810 7.948 1.00 82.94 86 LEU A CA 1
ATOM 660 C C . LEU A 1 86 ? -13.600 -9.230 9.257 1.00 82.94 86 LEU A C 1
ATOM 662 O O . LEU A 1 86 ? -14.161 -10.322 9.347 1.00 82.94 86 LEU A O 1
ATO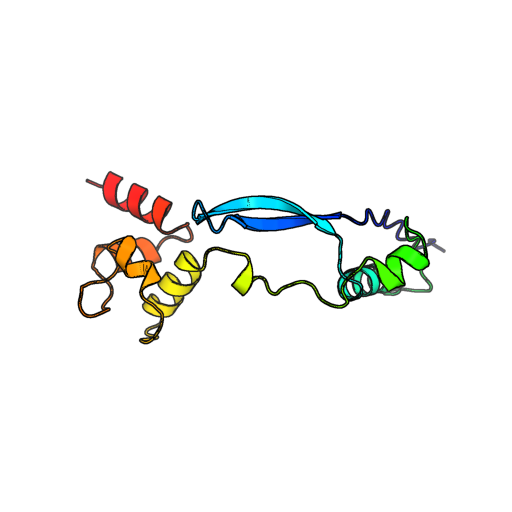M 666 N N . LYS A 1 87 ? -13.600 -8.359 10.270 1.00 77.06 87 LYS A N 1
ATOM 667 C CA . LYS A 1 87 ? -14.293 -8.628 11.531 1.00 77.06 87 LYS A CA 1
ATOM 668 C C . LYS A 1 87 ? -15.809 -8.606 11.367 1.00 77.06 87 LYS A C 1
ATOM 670 O O . LYS A 1 87 ? -16.496 -9.419 11.981 1.00 77.06 87 LYS A O 1
ATOM 675 N N . SER A 1 88 ? -16.319 -7.718 10.518 1.00 79.50 88 SER A N 1
ATOM 676 C CA . SER A 1 88 ? -17.743 -7.668 10.164 1.00 79.50 88 SER A CA 1
ATOM 677 C C . SER A 1 88 ? -18.186 -8.906 9.377 1.00 79.50 88 SER A C 1
ATOM 679 O O . SER A 1 88 ? -19.333 -9.323 9.499 1.00 79.50 88 SER A O 1
ATOM 681 N N . LEU A 1 89 ? -17.259 -9.547 8.655 1.00 82.56 89 LEU A N 1
ATOM 682 C CA . LEU A 1 89 ? -17.458 -10.839 7.988 1.00 82.56 89 LEU A CA 1
ATOM 683 C C . LEU A 1 89 ? -17.371 -12.056 8.934 1.00 82.56 89 LEU A C 1
ATOM 685 O O . LEU A 1 89 ? -17.546 -13.182 8.481 1.00 82.56 89 LEU A O 1
ATOM 689 N N . GLY A 1 90 ? -17.118 -11.861 10.233 1.00 77.50 90 GLY A N 1
ATOM 690 C CA . GLY A 1 90 ? -17.069 -12.954 11.212 1.00 77.50 90 GLY A CA 1
ATOM 691 C C . GLY A 1 90 ? -15.727 -13.688 11.286 1.00 77.50 90 GLY A C 1
ATOM 692 O O . GLY A 1 90 ? -15.677 -14.837 11.712 1.00 77.50 90 GLY A O 1
ATOM 693 N N . ILE A 1 91 ? -14.619 -13.054 10.884 1.00 78.12 91 ILE A N 1
ATOM 694 C CA . ILE A 1 91 ? -13.278 -13.636 11.044 1.00 78.12 91 ILE A CA 1
ATOM 695 C C . ILE A 1 91 ? -12.709 -13.218 12.407 1.00 78.12 91 ILE A C 1
ATOM 697 O O . ILE A 1 91 ? -12.526 -12.033 12.704 1.00 78.12 91 ILE A O 1
ATOM 701 N N . HIS A 1 92 ? -12.438 -14.205 13.263 1.00 66.19 92 HIS A N 1
ATOM 702 C CA . HIS A 1 92 ? -12.092 -14.009 14.672 1.00 66.19 92 HIS A CA 1
ATOM 703 C C . HIS A 1 92 ? -10.638 -14.389 14.992 1.00 66.19 92 HIS A C 1
ATOM 705 O O . HIS A 1 92 ? -10.431 -15.226 15.849 1.00 66.19 92 HIS A O 1
ATOM 711 N N . ASP A 1 93 ? -9.633 -13.780 14.352 1.00 66.50 93 ASP A N 1
ATOM 712 C CA . ASP A 1 93 ? -8.245 -13.849 14.868 1.00 66.50 93 ASP A CA 1
ATOM 713 C C . ASP A 1 93 ? -7.319 -12.776 14.264 1.00 66.50 93 ASP A C 1
ATOM 715 O O . ASP A 1 93 ? -6.224 -13.026 13.767 1.00 66.50 93 ASP A O 1
ATOM 719 N N . LEU A 1 94 ? -7.818 -11.541 14.204 1.00 65.00 94 LEU A N 1
ATOM 720 C CA . LEU A 1 94 ? -7.174 -10.451 13.476 1.00 65.00 94 LEU A CA 1
ATOM 721 C C . LEU A 1 94 ? -6.982 -9.221 14.370 1.00 65.00 94 LEU A C 1
ATOM 723 O O . LEU A 1 94 ? -7.531 -8.169 14.081 1.00 65.00 94 LEU A O 1
ATOM 727 N N . LEU A 1 95 ? -6.119 -9.315 15.387 1.00 60.44 95 LEU A N 1
ATOM 728 C CA . LEU A 1 95 ? -5.315 -8.187 15.912 1.00 60.44 95 LEU A CA 1
ATOM 729 C C . LEU A 1 95 ? -5.691 -7.517 17.248 1.00 60.44 95 LEU A C 1
ATOM 731 O O . LEU A 1 95 ? -6.842 -7.322 17.629 1.00 60.44 95 LEU A O 1
ATOM 735 N N . LYS A 1 96 ? -4.607 -6.984 17.840 1.00 58.09 96 LYS A N 1
ATOM 736 C CA . LYS A 1 96 ? -4.503 -5.892 18.825 1.00 58.09 96 LYS A CA 1
ATOM 737 C C . LYS A 1 96 ? -4.709 -4.476 18.229 1.00 58.09 96 LYS A C 1
ATOM 739 O O . LYS A 1 96 ? -4.817 -3.520 18.986 1.00 58.09 96 LYS A O 1
ATOM 744 N N . LEU A 1 97 ? -4.750 -4.318 16.900 1.00 58.56 97 LEU A N 1
ATOM 745 C CA . LEU A 1 97 ? -4.692 -3.018 16.202 1.00 58.56 97 LEU A CA 1
ATOM 746 C C . LEU A 1 97 ? -5.999 -2.208 16.306 1.00 58.56 97 LEU A C 1
ATOM 748 O O . LEU A 1 97 ? -5.952 -1.010 16.561 1.00 58.56 97 LEU A O 1
ATOM 752 N N . ILE A 1 98 ? -7.173 -2.846 16.181 1.00 61.34 98 ILE A N 1
ATOM 753 C CA . ILE A 1 98 ? -8.467 -2.138 16.290 1.00 61.34 98 ILE A CA 1
ATOM 754 C C . ILE A 1 98 ? -8.839 -1.833 17.752 1.00 61.34 98 ILE A C 1
ATOM 756 O O . ILE A 1 98 ? -9.648 -0.943 18.020 1.00 61.34 98 ILE A O 1
ATOM 760 N N . PHE A 1 99 ? -8.226 -2.518 18.724 1.00 61.69 99 PHE A N 1
ATOM 761 C CA . PHE A 1 99 ? -8.482 -2.264 20.145 1.00 61.69 99 PHE A CA 1
ATOM 762 C C . PHE A 1 99 ? -8.267 -0.782 20.509 1.00 61.69 99 PHE A C 1
ATOM 764 O O . PHE A 1 99 ? -9.055 -0.208 21.259 1.00 61.69 99 PHE A O 1
ATOM 771 N N . ALA A 1 100 ? -7.282 -0.125 19.884 1.00 59.25 100 ALA A N 1
ATOM 772 C CA . ALA A 1 100 ? -6.990 1.295 20.081 1.00 59.25 100 ALA A CA 1
ATOM 773 C C . ALA A 1 100 ? -8.117 2.247 19.622 1.00 59.25 100 ALA A C 1
ATOM 775 O O . ALA A 1 100 ? -8.252 3.343 20.160 1.00 59.25 100 ALA A O 1
ATOM 776 N N . LEU A 1 101 ? -8.962 1.842 18.667 1.00 62.84 101 LEU A N 1
ATOM 777 C CA . LEU A 1 101 ? -10.049 2.671 18.122 1.00 62.84 101 LEU A CA 1
ATOM 778 C C . LEU A 1 101 ? -11.371 2.538 18.904 1.00 62.84 101 LEU A C 1
ATOM 780 O O . LEU A 1 101 ? -12.340 3.240 18.600 1.00 62.84 101 LEU A O 1
ATOM 784 N N . SER A 1 102 ? -11.419 1.677 19.930 1.00 66.88 102 SER A N 1
ATOM 785 C CA . SER A 1 102 ? -12.626 1.328 20.709 1.00 66.88 102 SER A CA 1
ATOM 786 C C . SER A 1 102 ? -13.765 0.706 19.885 1.00 66.88 102 SER A C 1
ATOM 788 O O . SER A 1 102 ? -14.910 0.649 20.335 1.00 66.88 102 SER A O 1
ATOM 790 N N . ALA A 1 103 ? -13.471 0.218 18.678 1.00 72.75 103 ALA A N 1
ATOM 791 C CA . ALA A 1 103 ? -14.438 -0.532 17.878 1.00 72.75 103 ALA A CA 1
ATOM 792 C C . ALA A 1 103 ? -14.564 -2.000 18.336 1.00 72.75 103 ALA A C 1
ATOM 794 O O . ALA A 1 103 ? -15.542 -2.660 17.985 1.00 72.75 103 ALA A O 1
ATOM 795 N N . LEU A 1 104 ? -13.625 -2.497 19.157 1.00 74.88 104 LEU A N 1
ATOM 796 C CA . LEU A 1 104 ? -13.687 -3.813 19.803 1.00 74.88 104 LEU A CA 1
ATOM 797 C C . LEU A 1 104 ? -13.784 -3.695 21.333 1.00 74.88 104 LEU A C 1
ATOM 799 O O . LEU A 1 104 ? -13.186 -2.807 21.941 1.00 74.88 104 LEU A O 1
ATOM 803 N N . ASN A 1 105 ? -14.497 -4.639 21.948 1.00 74.25 105 ASN A N 1
ATOM 804 C CA . ASN A 1 105 ? -14.502 -4.869 23.394 1.00 74.25 105 ASN A CA 1
ATOM 805 C C . ASN A 1 105 ? -13.214 -5.581 23.857 1.00 74.25 105 ASN A C 1
ATOM 807 O O . ASN A 1 105 ? -12.487 -6.160 23.052 1.00 74.25 105 ASN A O 1
ATOM 811 N N . LYS A 1 106 ? -12.968 -5.625 25.179 1.00 71.81 106 LYS A N 1
ATOM 812 C CA . LYS A 1 106 ? -11.848 -6.378 25.800 1.00 71.81 106 LYS A CA 1
ATOM 813 C C . LYS A 1 106 ? -11.821 -7.871 25.435 1.00 71.81 106 LYS A C 1
ATOM 815 O O . LYS A 1 106 ? -10.770 -8.490 25.507 1.00 71.81 106 LYS A O 1
ATOM 820 N N . LEU A 1 107 ? -12.967 -8.418 25.029 1.00 71.50 107 LEU A N 1
ATOM 821 C CA . LEU A 1 107 ? -13.149 -9.805 24.596 1.00 71.50 107 LEU A CA 1
ATOM 822 C C . LEU A 1 107 ? -12.890 -10.012 23.089 1.00 71.50 107 LEU A C 1
ATOM 824 O O . LEU A 1 107 ? -13.031 -11.118 22.586 1.00 71.50 107 LEU A O 1
ATOM 828 N N . GLY A 1 108 ? -12.530 -8.959 22.345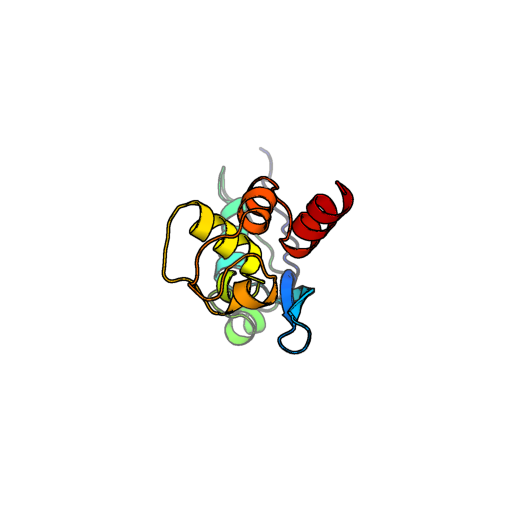 1.00 72.31 108 GLY A N 1
ATOM 829 C CA . GLY A 1 108 ? -12.277 -9.045 20.903 1.00 72.31 108 GLY A CA 1
ATOM 830 C C . GLY A 1 108 ? -13.541 -9.066 20.031 1.00 72.31 108 GLY A C 1
ATOM 831 O O . GLY A 1 108 ? -13.472 -9.402 18.846 1.00 72.31 108 GLY A O 1
ATOM 832 N N . GLU A 1 109 ? -14.694 -8.713 20.601 1.00 76.62 109 GLU A N 1
ATOM 833 C CA . GLU A 1 109 ? -15.990 -8.636 19.917 1.00 76.62 109 GLU A CA 1
ATOM 834 C C . GLU A 1 109 ? -16.281 -7.222 19.402 1.00 76.62 109 GLU A C 1
ATOM 836 O O . GLU A 1 109 ? -15.866 -6.237 20.015 1.00 76.62 109 GLU A O 1
ATOM 841 N N . LEU A 1 110 ? -17.009 -7.116 18.285 1.00 78.75 110 LEU A N 1
ATOM 842 C CA . LEU A 1 110 ? -17.351 -5.836 17.659 1.00 78.75 110 LEU A CA 1
ATOM 843 C C . LEU A 1 110 ? -18.395 -5.078 18.499 1.00 78.75 110 LEU A C 1
ATOM 845 O O . LEU A 1 110 ? -19.457 -5.616 18.812 1.00 78.75 110 LEU A O 1
ATOM 849 N N . THR A 1 111 ? -18.117 -3.819 18.845 1.00 84.31 111 THR A N 1
ATOM 850 C CA . THR A 1 111 ? -19.052 -2.980 19.615 1.00 84.31 111 THR A CA 1
ATOM 851 C C . THR A 1 111 ? -20.198 -2.458 18.744 1.00 84.31 111 THR A C 1
ATOM 853 O O . THR A 1 111 ? -20.117 -2.467 17.515 1.00 84.31 111 THR A O 1
ATOM 856 N N . LYS A 1 112 ? -21.270 -1.932 19.360 1.00 83.25 112 LYS A N 1
ATOM 857 C CA . LYS A 1 112 ? -22.373 -1.274 18.625 1.00 83.25 112 LYS A CA 1
ATOM 858 C C . LYS A 1 112 ? -21.864 -0.128 17.736 1.00 83.25 112 LYS A C 1
ATOM 860 O O . LYS A 1 112 ? -22.362 0.055 16.631 1.00 83.25 112 LYS A O 1
ATOM 865 N N . VAL A 1 113 ? -20.842 0.596 18.203 1.00 84.62 113 VAL A N 1
ATOM 866 C CA . VAL A 1 113 ? -20.154 1.638 17.428 1.00 84.62 113 VAL A CA 1
ATOM 867 C C . VAL A 1 113 ? -19.335 1.015 16.299 1.00 84.62 113 VAL A C 1
ATOM 869 O O . VAL A 1 113 ? -19.470 1.450 15.165 1.00 84.62 113 VAL A O 1
ATOM 872 N N . GLY A 1 114 ? -18.560 -0.040 16.573 1.00 82.75 114 GLY A N 1
ATOM 873 C CA . GLY A 1 114 ? -17.781 -0.747 15.552 1.00 82.75 114 GLY A CA 1
ATOM 874 C C . GLY A 1 114 ? -18.635 -1.298 14.404 1.00 82.75 114 GLY A C 1
ATOM 875 O O . GLY A 1 114 ? -18.238 -1.192 13.249 1.00 82.75 114 GLY A O 1
ATOM 876 N N . ARG A 1 115 ? -19.837 -1.810 14.700 1.00 84.19 115 ARG A N 1
ATOM 877 C CA . ARG A 1 115 ? -20.794 -2.260 13.676 1.00 84.19 115 ARG A CA 1
ATOM 878 C C . ARG A 1 115 ? -21.284 -1.106 12.807 1.00 84.19 115 ARG A C 1
ATOM 880 O O . ARG A 1 115 ? -21.261 -1.219 11.591 1.00 84.19 115 ARG A O 1
ATOM 887 N N . ARG A 1 116 ? -21.656 0.015 13.427 1.00 85.25 116 ARG A N 1
ATOM 888 C CA . ARG A 1 116 ? -22.115 1.214 12.711 1.00 85.25 116 ARG A CA 1
ATOM 889 C C . ARG A 1 116 ? -20.996 1.859 11.889 1.00 85.25 116 ARG A C 1
ATOM 891 O O . ARG A 1 116 ? -21.240 2.393 10.821 1.00 85.25 116 ARG A O 1
ATOM 898 N N . MET A 1 117 ? -19.749 1.763 12.349 1.00 84.44 117 MET A N 1
ATOM 899 C CA . MET A 1 117 ? -18.580 2.202 11.584 1.00 84.44 117 MET A CA 1
ATOM 900 C C . MET A 1 117 ? -18.332 1.347 10.336 1.00 84.44 117 MET A C 1
ATOM 902 O O . MET A 1 117 ? -17.859 1.883 9.341 1.00 84.44 117 MET A O 1
ATOM 906 N N . ALA A 1 118 ? -18.650 0.048 10.381 1.00 84.56 118 ALA A N 1
ATOM 907 C CA . ALA A 1 118 ? -18.483 -0.868 9.252 1.00 84.56 118 ALA A CA 1
ATOM 908 C C . ALA A 1 118 ? -19.520 -0.668 8.132 1.00 84.56 118 ALA A C 1
ATOM 910 O O . ALA A 1 118 ? -19.339 -1.190 7.036 1.00 84.56 118 ALA A O 1
ATOM 911 N N . GLU A 1 119 ? -20.592 0.088 8.386 1.00 85.31 119 GLU A N 1
ATOM 912 C CA . GLU A 1 119 ? -21.587 0.454 7.368 1.00 85.31 119 GLU A CA 1
ATOM 913 C C . GLU A 1 119 ? -21.046 1.501 6.378 1.00 85.31 119 GLU A C 1
ATOM 915 O O . GLU A 1 119 ? -21.559 1.624 5.266 1.00 85.31 119 GLU A O 1
ATOM 920 N N . PHE A 1 120 ? -19.997 2.240 6.754 1.00 83.69 120 PHE A N 1
ATOM 921 C CA . PHE A 1 120 ? -19.418 3.298 5.932 1.00 83.69 120 PHE A CA 1
ATOM 922 C C . PHE A 1 120 ? -18.133 2.832 5.230 1.00 83.69 120 PHE A C 1
ATOM 924 O O . PHE A 1 120 ? -17.246 2.286 5.886 1.00 83.69 120 PHE A O 1
ATOM 931 N N . PRO A 1 121 ? -17.955 3.115 3.923 1.00 82.31 121 PRO A N 1
ATOM 932 C CA . PRO A 1 121 ? -16.732 2.802 3.182 1.00 82.31 121 PRO A CA 1
ATOM 933 C C . PRO A 1 121 ? -15.640 3.863 3.422 1.00 82.31 121 PRO A C 1
ATOM 935 O O . PRO A 1 121 ? -15.051 4.391 2.480 1.00 82.31 121 PRO A O 1
ATOM 938 N N . LEU A 1 122 ? -15.410 4.235 4.681 1.00 83.69 122 LEU A N 1
ATOM 939 C CA . LEU A 1 122 ? -14.470 5.282 5.091 1.00 83.69 122 LEU A CA 1
ATOM 940 C C . LEU A 1 122 ? -13.457 4.726 6.094 1.00 83.69 122 LEU A C 1
ATOM 942 O O . LEU A 1 122 ? -13.723 3.722 6.751 1.00 83.69 122 LEU A O 1
ATOM 946 N N . ASP A 1 123 ? -12.314 5.410 6.231 1.00 82.44 123 ASP A N 1
ATOM 947 C CA . ASP A 1 123 ? -11.339 5.118 7.289 1.00 82.44 123 ASP A CA 1
ATOM 948 C C . ASP A 1 123 ? -12.011 5.067 8.670 1.00 82.44 123 ASP A C 1
ATOM 950 O O . ASP A 1 123 ? -12.877 5.909 8.944 1.00 82.44 123 ASP A O 1
ATOM 954 N N . PRO A 1 124 ? -11.636 4.140 9.577 1.00 81.19 124 PRO A N 1
ATOM 955 C CA . PRO A 1 124 ? -12.367 3.958 10.820 1.00 81.19 124 PRO A CA 1
ATOM 956 C C . PRO A 1 124 ? -12.310 5.223 11.684 1.00 81.19 124 PRO A C 1
ATOM 958 O O . PRO A 1 124 ? -13.223 5.483 12.464 1.00 81.19 124 PRO A O 1
ATOM 961 N N . MET A 1 125 ? -11.275 6.054 11.537 1.00 82.00 125 MET A N 1
ATOM 962 C CA . MET A 1 125 ? -11.198 7.330 12.238 1.00 82.00 125 MET A CA 1
ATOM 963 C C . MET A 1 125 ? -12.293 8.304 11.773 1.00 82.00 125 MET A C 1
ATOM 965 O O . MET A 1 125 ? -12.955 8.927 12.607 1.00 82.00 125 MET A O 1
ATOM 969 N N . LEU A 1 126 ? -12.545 8.379 10.463 1.00 83.25 126 LEU A N 1
ATOM 970 C CA . LEU A 1 126 ? -13.597 9.211 9.871 1.00 83.25 126 LEU A CA 1
ATOM 971 C C . LEU A 1 126 ? -14.991 8.646 10.159 1.00 83.25 126 LEU A C 1
ATOM 973 O O . LEU A 1 126 ? -15.879 9.386 10.580 1.00 83.25 126 LEU A O 1
ATOM 977 N N . SER A 1 127 ? -15.175 7.330 10.028 1.00 86.19 127 SER A N 1
ATOM 978 C CA . SER A 1 127 ? -16.440 6.667 10.369 1.00 86.19 127 SER A CA 1
ATOM 979 C C . SER A 1 127 ? -16.817 6.901 11.833 1.00 86.19 127 SER A C 1
ATOM 981 O O . SER A 1 127 ? -17.976 7.173 12.142 1.00 86.19 127 SER A O 1
ATOM 983 N N . LYS A 1 128 ? -15.841 6.861 12.753 1.00 84.38 128 LYS A N 1
ATOM 984 C CA . LYS A 1 128 ? -16.072 7.167 14.171 1.00 84.38 128 LYS A CA 1
ATOM 985 C C . LYS A 1 128 ? -16.509 8.615 14.382 1.00 84.38 128 LYS A C 1
ATOM 987 O O . LYS A 1 128 ? -17.397 8.852 15.195 1.00 84.38 128 LYS A O 1
ATOM 992 N N . MET A 1 129 ? -15.908 9.563 13.663 1.00 86.44 129 MET A N 1
ATOM 993 C CA . MET A 1 129 ? -16.282 10.978 13.731 1.00 86.44 129 MET A CA 1
ATOM 994 C C . MET A 1 129 ? -17.730 11.199 13.273 1.00 86.44 129 MET A C 1
ATOM 996 O O . MET A 1 129 ? -18.481 11.882 13.963 1.00 86.44 129 MET A O 1
ATOM 1000 N N . ILE A 1 130 ? -18.149 10.566 12.174 1.00 88.31 130 ILE A N 1
ATOM 1001 C CA . ILE A 1 130 ? -19.532 10.650 11.675 1.00 88.31 130 ILE A CA 1
ATOM 1002 C C . ILE A 1 130 ? -20.512 10.047 12.687 1.00 88.31 130 ILE A C 1
ATOM 1004 O O . ILE A 1 130 ? -21.500 10.682 13.043 1.00 88.31 130 ILE A O 1
ATOM 1008 N N . VAL A 1 131 ? -20.217 8.854 13.215 1.00 87.81 131 VAL A N 1
ATOM 1009 C CA . VAL A 1 131 ? -21.072 8.193 14.219 1.00 87.81 131 VAL A CA 1
ATOM 1010 C C . VAL A 1 131 ? -21.148 8.994 15.526 1.00 87.81 131 VAL A C 1
ATOM 1012 O O . VAL A 1 131 ? -22.165 8.941 16.214 1.00 87.81 131 VAL A O 1
ATOM 1015 N N . ALA A 1 132 ? -20.091 9.729 15.881 1.00 86.25 132 ALA A N 1
ATOM 1016 C CA . ALA A 1 132 ? -20.084 10.618 17.040 1.00 86.25 132 ALA A CA 1
ATOM 1017 C C . ALA A 1 132 ? -20.850 11.929 16.800 1.00 86.25 132 ALA A C 1
ATOM 1019 O O . ALA A 1 132 ? -21.349 12.496 17.764 1.00 86.25 132 ALA A O 1
ATOM 1020 N N . SER A 1 133 ? -20.944 12.391 15.549 1.00 90.00 133 SER A N 1
ATOM 1021 C CA . SER A 1 133 ? -21.676 13.606 15.172 1.00 90.00 133 SER A CA 1
ATOM 1022 C C . SER A 1 133 ? -23.196 13.424 15.139 1.00 90.00 133 SER A C 1
ATOM 1024 O O . SER A 1 133 ? -23.913 14.415 15.169 1.00 90.00 133 SER A O 1
ATOM 1026 N N . ASP A 1 134 ? -23.690 12.187 15.057 1.00 79.25 134 ASP A N 1
ATOM 1027 C CA . ASP A 1 134 ? -25.122 11.832 15.104 1.00 79.25 134 ASP A CA 1
ATOM 1028 C C . ASP A 1 134 ? -25.705 11.906 16.538 1.00 79.25 134 ASP A C 1
ATOM 1030 O O . ASP A 1 134 ? -26.696 11.251 16.861 1.00 79.25 134 ASP A O 1
ATOM 1034 N N . LYS A 1 135 ? -25.044 12.639 17.441 1.00 55.22 135 LYS A N 1
ATOM 1035 C CA . LYS A 1 135 ? -25.379 12.777 18.861 1.00 55.22 135 LYS A CA 1
ATOM 1036 C C . LYS A 1 135 ? -25.362 14.225 19.316 1.00 55.22 135 LYS A C 1
ATOM 1038 O O . LYS A 1 135 ? -24.562 15.007 18.761 1.00 55.22 135 LYS A O 1
#

Radius of gyration: 21.54 Å; chains: 1; bounding box: 48×28×66 Å